Protein AF-A0A453T2M4-F1 (afdb_monomer_lite)

Organism: Aegilops tauschii subsp. strangulata (NCBI:txid200361)

Secondary structure (DSSP, 8-state):
-HHHHHHHHHSTT-HHHHHHHHHHHHHHTTSHHHHHHHHHTHHHHHHHHHHHTT-SS-HHHHHHHHHHHHHHTTS-HHHHGGGHHHHHHHHHHHTT-SSHHHHHHHHHHHHHHHHTT-

pLDDT: mean 91.24, std 10.3, range [57.28, 98.75]

Foldseek 3Di:
DLVVLLVCLVVQDDPPVNVVVLVVLLVLLVDPVSVVVCLVCVVSLLVSLLSQLVRDPDPVSNLSSLVSLLSCLPDDCVRCVVSLVSQLVSLVVQCPPPDPSSNVSSVVSNVSSVPSND

InterPro domains:
  IPR011989 Armadillo-like helical [G3DSA:1.25.10.10] (5-115)
  IPR016024 Armadillo-type fold [SSF48371] (12-109)
  IPR039920 DNA repair/transcription protein MMS19 [PTHR12891] (2-115)

Radius of gyration: 13.06 Å; chains: 1; bounding box: 32×30×31 Å

Structure (mmCIF, N/CA/C/O backbone):
data_AF-A0A453T2M4-F1
#
_entry.id   AF-A0A453T2M4-F1
#
loop_
_atom_site.group_PDB
_atom_site.id
_atom_site.type_symbol
_atom_site.label_atom_id
_atom_site.label_alt_id
_atom_site.label_comp_id
_atom_site.label_asym_id
_atom_site.label_entity_id
_atom_site.label_seq_id
_atom_site.pdbx_PDB_ins_code
_atom_site.Cartn_x
_atom_site.Cartn_y
_atom_site.Cartn_z
_atom_site.occupancy
_atom_site.B_iso_or_equiv
_atom_site.auth_seq_id
_atom_site.auth_comp_id
_atom_site.auth_asym_id
_atom_site.auth_atom_id
_atom_site.pdbx_PDB_model_num
ATOM 1 N N . MET A 1 1 ? 15.121 8.854 2.843 1.00 63.28 1 MET A N 1
ATOM 2 C CA . MET A 1 1 ? 13.650 9.046 2.803 1.00 63.28 1 MET A CA 1
ATOM 3 C C . MET A 1 1 ? 12.919 7.786 3.241 1.00 63.28 1 MET A C 1
ATOM 5 O O . MET A 1 1 ? 12.205 7.849 4.231 1.00 63.28 1 MET A O 1
ATOM 9 N N . VAL A 1 2 ? 13.134 6.649 2.570 1.00 66.75 2 VAL A N 1
ATOM 10 C CA . VAL A 1 2 ? 12.539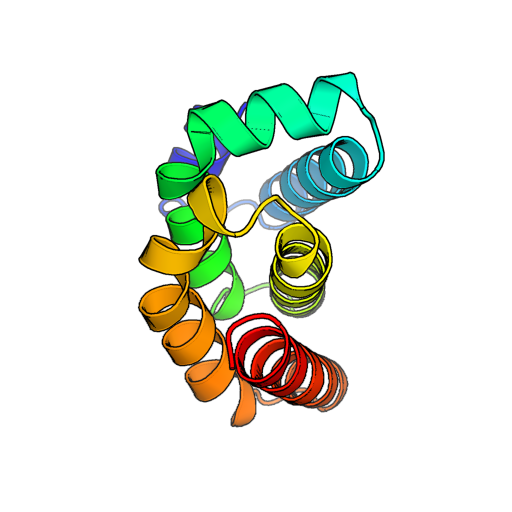 5.352 2.947 1.00 66.75 2 VAL A CA 1
ATOM 11 C C . VAL A 1 2 ? 12.850 4.983 4.404 1.00 66.75 2 VAL A C 1
ATOM 13 O O . VAL A 1 2 ? 11.944 4.595 5.131 1.00 66.75 2 VAL A O 1
ATOM 16 N N . ASP A 1 3 ? 14.076 5.225 4.877 1.00 70.19 3 ASP A N 1
ATOM 17 C CA . ASP A 1 3 ? 14.449 4.979 6.283 1.00 70.19 3 ASP A CA 1
ATOM 18 C C . ASP A 1 3 ? 13.727 5.889 7.284 1.00 70.19 3 ASP A C 1
ATOM 20 O O . ASP A 1 3 ? 13.466 5.493 8.417 1.00 70.19 3 ASP A O 1
ATOM 24 N N . ILE A 1 4 ? 13.399 7.117 6.871 1.00 67.00 4 ILE A N 1
ATOM 25 C CA . ILE A 1 4 ? 12.660 8.080 7.698 1.00 67.00 4 ILE A CA 1
ATOM 26 C C . ILE A 1 4 ? 11.207 7.620 7.798 1.00 67.00 4 ILE A C 1
ATOM 28 O O . ILE A 1 4 ? 10.667 7.525 8.893 1.00 67.00 4 ILE A O 1
ATOM 32 N N . LEU A 1 5 ? 10.610 7.243 6.666 1.00 66.25 5 LEU A N 1
ATOM 33 C CA . LEU A 1 5 ? 9.276 6.650 6.613 1.00 66.25 5 LEU A CA 1
ATOM 34 C C . LEU A 1 5 ? 9.180 5.367 7.448 1.00 66.25 5 LEU A C 1
ATOM 36 O O . LEU A 1 5 ? 8.224 5.209 8.199 1.00 66.25 5 LEU A O 1
ATOM 40 N N . ALA A 1 6 ? 10.182 4.488 7.380 1.00 68.88 6 ALA A N 1
ATOM 41 C CA . ALA A 1 6 ? 10.216 3.260 8.168 1.00 68.88 6 ALA A CA 1
ATOM 42 C C . ALA A 1 6 ? 10.298 3.525 9.677 1.00 68.88 6 ALA A C 1
ATOM 44 O O . ALA A 1 6 ? 9.579 2.899 10.456 1.00 68.88 6 ALA A O 1
ATOM 45 N N . LYS A 1 7 ? 11.123 4.488 10.100 1.00 69.75 7 LYS A N 1
ATOM 46 C CA . LYS A 1 7 ? 11.202 4.898 11.509 1.00 69.75 7 LYS A CA 1
ATOM 47 C C . LYS A 1 7 ? 9.900 5.546 11.994 1.00 69.75 7 LYS A C 1
ATOM 49 O O . LYS A 1 7 ? 9.442 5.230 13.085 1.00 69.75 7 LYS A O 1
ATOM 54 N N . LEU A 1 8 ? 9.268 6.383 11.173 1.00 62.03 8 LEU A N 1
ATOM 55 C CA . LEU A 1 8 ? 8.028 7.084 11.531 1.00 62.03 8 LEU A CA 1
ATOM 56 C C . LEU A 1 8 ? 6.774 6.207 11.461 1.00 62.03 8 LEU A C 1
ATOM 58 O O . LEU A 1 8 ? 5.804 6.473 12.156 1.00 62.03 8 LEU A O 1
ATOM 62 N N . SER A 1 9 ? 6.771 5.122 10.681 1.00 63.12 9 SER A N 1
ATOM 63 C CA . SER A 1 9 ? 5.684 4.137 10.776 1.00 63.12 9 SER A CA 1
ATOM 64 C C . SER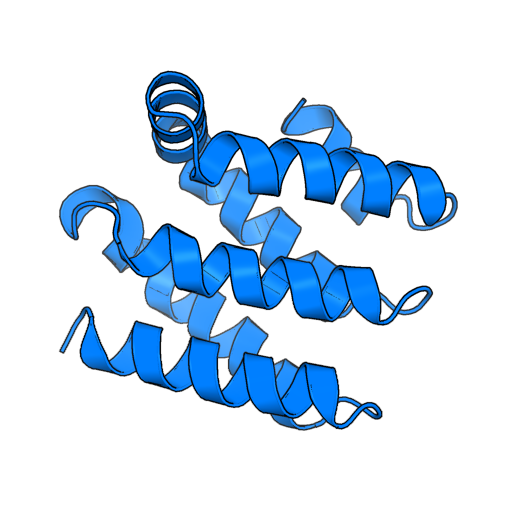 A 1 9 ? 5.646 3.427 12.136 1.00 63.12 9 SER A C 1
ATOM 66 O O . SER A 1 9 ? 4.598 2.920 12.533 1.00 63.12 9 SER A O 1
ATOM 68 N N . VAL A 1 10 ? 6.770 3.430 12.862 1.00 65.75 10 VAL A N 1
ATOM 69 C CA . VAL A 1 10 ? 6.886 2.907 14.229 1.00 65.75 10 VAL A CA 1
ATOM 70 C C . VAL A 1 10 ? 6.634 4.009 15.265 1.00 65.75 10 VAL A C 1
ATOM 72 O O . VAL A 1 10 ? 5.966 3.754 16.267 1.00 65.75 10 VAL A O 1
ATOM 75 N N . ASP A 1 11 ? 7.117 5.232 15.016 1.00 64.12 11 ASP A N 1
ATOM 76 C CA . ASP A 1 11 ? 6.888 6.404 15.871 1.00 64.12 11 ASP A CA 1
ATOM 77 C C . ASP A 1 11 ? 5.679 7.232 15.395 1.00 64.12 11 ASP A C 1
ATOM 79 O O . ASP A 1 11 ? 5.751 8.115 14.544 1.00 64.12 11 ASP A O 1
ATOM 83 N N . ASN A 1 12 ? 4.521 6.875 15.941 1.00 62.75 12 ASN A N 1
ATOM 84 C CA . ASN A 1 12 ? 3.191 7.177 15.419 1.00 62.75 12 ASN A CA 1
ATOM 85 C C . ASN A 1 12 ? 2.652 8.590 15.776 1.00 62.75 12 ASN A C 1
ATOM 87 O O . ASN A 1 12 ? 1.467 8.855 15.575 1.00 62.75 12 ASN A O 1
ATOM 91 N N . GLN A 1 13 ? 3.468 9.486 16.342 1.00 70.38 13 GLN A N 1
ATOM 92 C CA . GLN A 1 13 ? 2.977 10.727 16.970 1.00 70.38 13 GLN A CA 1
ATOM 93 C C . GLN A 1 13 ? 2.710 11.880 15.984 1.00 70.38 13 GLN A C 1
ATOM 95 O O . GLN A 1 13 ? 1.719 12.595 16.142 1.00 70.38 13 GLN A O 1
ATOM 100 N N . ASP A 1 14 ? 3.536 12.057 14.948 1.00 87.00 14 ASP A N 1
ATOM 101 C CA . ASP A 1 14 ? 3.386 13.173 14.000 1.00 87.00 14 ASP A CA 1
ATOM 102 C C . ASP A 1 14 ? 2.657 12.746 12.718 1.00 87.00 14 ASP A C 1
ATOM 104 O O . ASP A 1 14 ? 3.245 12.354 11.705 1.00 87.00 14 ASP A O 1
ATOM 108 N N . LYS A 1 15 ? 1.326 12.821 12.777 1.00 88.81 15 LYS A N 1
ATOM 109 C CA . LYS A 1 15 ? 0.436 12.444 11.673 1.00 88.81 15 LYS A CA 1
ATOM 110 C C . LYS A 1 15 ? 0.649 13.274 10.399 1.00 88.81 15 LYS A C 1
ATOM 112 O O . LYS A 1 15 ? 0.437 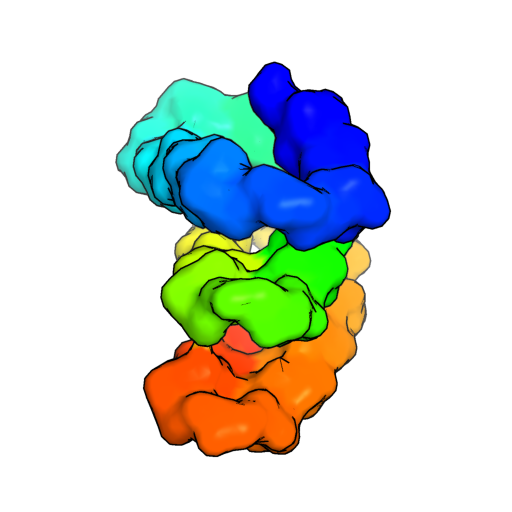12.749 9.305 1.00 88.81 15 LYS A O 1
ATOM 117 N N . ASP A 1 16 ? 1.046 14.539 10.527 1.00 90.50 16 ASP A N 1
ATOM 118 C CA . ASP A 1 16 ? 1.167 15.464 9.398 1.00 90.50 16 ASP A CA 1
ATOM 119 C C . ASP A 1 16 ? 2.493 15.226 8.666 1.00 90.50 16 ASP A C 1
ATOM 121 O O . ASP A 1 16 ? 2.529 15.210 7.431 1.00 90.50 16 ASP A O 1
ATOM 125 N N . LEU A 1 17 ? 3.560 14.917 9.410 1.00 89.12 17 LEU A N 1
ATOM 126 C CA . LEU A 1 17 ? 4.826 14.464 8.842 1.00 89.12 17 LEU A CA 1
ATOM 127 C C . LEU A 1 17 ? 4.677 13.113 8.133 1.00 89.12 17 LEU A C 1
ATOM 129 O O . LEU A 1 17 ? 5.131 12.967 6.995 1.00 89.12 17 LEU A O 1
ATOM 133 N N . VAL A 1 18 ? 4.008 12.138 8.764 1.00 91.19 18 VAL A N 1
ATOM 134 C CA . VAL A 1 18 ? 3.733 10.825 8.151 1.00 91.19 18 VAL A CA 1
ATOM 135 C C . VAL A 1 18 ? 2.979 10.998 6.835 1.00 91.19 18 VAL A C 1
ATOM 137 O O . VAL A 1 18 ? 3.375 10.426 5.817 1.00 91.19 18 VAL A O 1
ATOM 140 N N . TYR A 1 19 ? 1.922 11.813 6.832 1.00 92.94 19 TYR A N 1
ATOM 141 C CA . TYR A 1 19 ? 1.146 12.060 5.624 1.00 92.94 19 TYR A CA 1
ATOM 142 C C . TYR A 1 19 ? 1.964 12.779 4.543 1.00 92.94 19 TYR A C 1
ATOM 144 O O . TYR A 1 19 ? 1.963 12.343 3.394 1.00 92.94 19 TYR A O 1
ATOM 152 N N . SER A 1 20 ? 2.729 13.813 4.903 1.00 92.94 20 SER A N 1
ATOM 153 C CA . SER A 1 20 ? 3.580 14.547 3.956 1.00 92.94 20 SER A CA 1
ATOM 154 C C . SER A 1 20 ? 4.615 13.637 3.291 1.00 92.94 20 SER A C 1
ATOM 156 O O . SER A 1 20 ? 4.798 13.684 2.077 1.00 92.94 20 SER A O 1
ATOM 158 N N . LEU A 1 21 ? 5.259 12.752 4.054 1.00 92.31 21 LEU A N 1
ATOM 159 C CA . LEU A 1 21 ? 6.221 11.800 3.499 1.00 92.31 21 LEU A CA 1
ATOM 160 C C . LEU A 1 21 ? 5.554 10.731 2.626 1.00 92.31 21 LEU A C 1
ATOM 162 O O . LEU A 1 21 ? 6.114 10.348 1.598 1.00 92.31 21 LEU A O 1
ATOM 166 N N . LEU A 1 22 ? 4.361 10.262 3.004 1.00 94.56 22 LEU A N 1
ATOM 167 C CA . LEU A 1 22 ? 3.585 9.347 2.171 1.00 94.56 22 LEU A CA 1
ATOM 168 C C . LEU A 1 22 ? 3.190 10.006 0.843 1.00 94.56 22 LEU A C 1
ATOM 170 O O . LEU A 1 22 ? 3.256 9.353 -0.196 1.00 94.56 22 LEU A O 1
ATOM 174 N N . LEU A 1 23 ? 2.854 11.300 0.850 1.00 95.25 23 LEU A N 1
ATOM 175 C CA . LEU A 1 23 ? 2.605 12.057 -0.376 1.00 95.25 23 LEU A CA 1
ATOM 176 C C . LEU A 1 23 ? 3.853 12.133 -1.259 1.00 95.25 23 LEU A C 1
ATOM 178 O O . LEU A 1 23 ? 3.745 11.885 -2.459 1.00 95.25 23 LEU A O 1
ATOM 182 N N . VAL A 1 24 ? 5.036 12.384 -0.688 1.00 94.56 24 VAL A N 1
ATOM 183 C CA . VAL A 1 24 ? 6.298 12.348 -1.450 1.00 94.56 24 VAL A CA 1
ATOM 184 C C . VAL A 1 24 ? 6.510 10.970 -2.086 1.00 94.56 24 VAL A C 1
ATOM 186 O O . VAL A 1 24 ? 6.774 10.890 -3.285 1.00 94.56 24 VAL A O 1
ATOM 189 N N . LEU A 1 25 ? 6.320 9.883 -1.329 1.00 94.50 25 LEU A N 1
ATOM 190 C CA . LEU A 1 25 ? 6.415 8.517 -1.859 1.00 94.50 25 LEU A CA 1
ATOM 191 C C . LEU A 1 25 ? 5.391 8.260 -2.974 1.00 94.50 25 LEU A C 1
ATOM 193 O O . LEU A 1 25 ? 5.726 7.651 -3.988 1.00 94.50 25 LEU A O 1
ATOM 197 N N . SER A 1 26 ? 4.159 8.752 -2.824 1.00 95.12 26 SER A N 1
ATOM 198 C CA . SER A 1 26 ? 3.124 8.630 -3.855 1.00 95.12 26 SER A CA 1
ATOM 199 C C . SER A 1 26 ? 3.485 9.392 -5.134 1.00 95.12 26 SER A C 1
ATOM 201 O O . SER A 1 26 ? 3.250 8.893 -6.232 1.00 95.12 26 SER A O 1
ATOM 203 N N . GLY A 1 27 ? 4.135 10.553 -5.008 1.00 95.62 27 GLY A N 1
ATOM 204 C CA . GLY A 1 27 ? 4.661 11.310 -6.141 1.00 95.62 27 GLY A CA 1
ATOM 205 C C . GLY A 1 27 ? 5.786 10.562 -6.857 1.00 95.62 27 GLY A C 1
ATOM 206 O O . GLY A 1 27 ? 5.805 10.510 -8.082 1.00 95.62 27 GLY A O 1
ATOM 207 N N . MET A 1 28 ? 6.671 9.896 -6.109 1.00 95.06 28 MET A N 1
ATOM 208 C CA . MET A 1 28 ? 7.732 9.061 -6.687 1.00 95.06 28 MET A CA 1
ATOM 209 C C . MET A 1 28 ? 7.192 7.878 -7.499 1.00 95.06 28 MET A C 1
ATOM 211 O O . MET A 1 28 ? 7.837 7.467 -8.455 1.00 95.06 28 MET A O 1
ATOM 215 N N . LEU A 1 29 ? 6.012 7.339 -7.166 1.00 94.62 29 LEU A N 1
ATOM 216 C CA . LEU A 1 29 ? 5.367 6.290 -7.971 1.00 94.62 29 LEU A CA 1
ATOM 217 C C . LEU A 1 29 ? 4.937 6.783 -9.362 1.00 94.62 29 LEU A C 1
ATOM 219 O O . LEU A 1 29 ? 4.715 5.958 -10.248 1.00 94.62 29 LEU A O 1
ATOM 223 N N . MET A 1 30 ? 4.829 8.099 -9.560 1.00 93.19 30 MET A N 1
ATOM 224 C CA . MET A 1 30 ? 4.462 8.721 -10.836 1.00 93.19 30 MET A CA 1
ATOM 225 C C . MET A 1 30 ? 5.677 9.197 -11.647 1.00 93.19 30 MET A C 1
ATOM 227 O O . MET A 1 30 ? 5.533 9.466 -12.835 1.00 93.19 30 MET A O 1
ATOM 231 N N . ASP A 1 31 ? 6.861 9.271 -11.035 1.00 94.06 31 ASP A N 1
ATOM 232 C CA . ASP A 1 31 ? 8.109 9.713 -11.666 1.00 94.06 31 ASP A CA 1
ATOM 233 C C . ASP A 1 31 ? 9.001 8.520 -12.041 1.00 94.06 31 ASP A C 1
ATOM 235 O O . ASP A 1 31 ? 9.195 7.615 -11.234 1.00 94.06 31 ASP A O 1
ATOM 239 N N . GLU A 1 32 ? 9.585 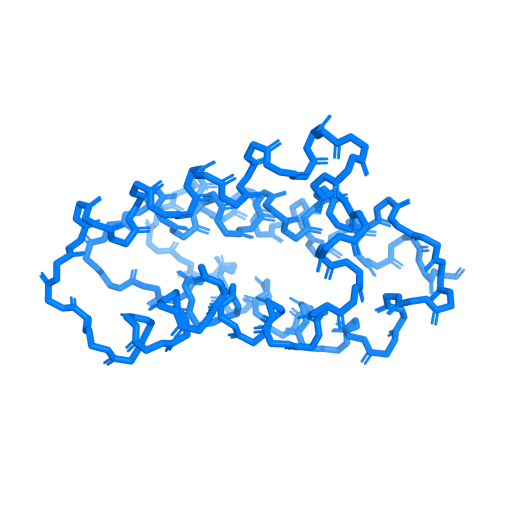8.508 -13.241 1.00 90.56 32 GLU A N 1
ATOM 240 C CA . GLU A 1 32 ? 10.388 7.365 -13.709 1.00 90.56 32 GLU A CA 1
ATOM 241 C C . GLU A 1 32 ? 11.621 7.102 -12.828 1.00 90.56 32 GLU A C 1
ATOM 243 O O . GLU A 1 32 ? 11.871 5.957 -12.451 1.00 90.56 32 GLU A O 1
ATOM 248 N N . LYS A 1 33 ? 12.344 8.149 -12.404 1.00 91.19 33 LYS A N 1
ATOM 249 C CA . LYS A 1 33 ? 13.494 7.990 -11.492 1.00 91.19 33 LYS A CA 1
ATOM 250 C C . LYS A 1 33 ? 13.035 7.587 -10.090 1.00 91.19 33 LYS A C 1
ATOM 252 O O . LYS A 1 33 ? 13.677 6.783 -9.414 1.00 91.19 33 LYS A O 1
ATOM 257 N N . GLY A 1 34 ? 11.901 8.126 -9.649 1.00 92.00 34 GLY A N 1
ATOM 258 C CA . GLY A 1 34 ? 11.247 7.744 -8.404 1.00 92.00 34 GLY A CA 1
ATOM 259 C C . GLY A 1 34 ? 10.905 6.253 -8.360 1.00 92.00 34 GLY A C 1
ATOM 260 O O . GLY A 1 34 ? 11.206 5.587 -7.367 1.00 92.00 34 GLY A O 1
ATOM 261 N N . LYS A 1 35 ? 10.350 5.704 -9.446 1.00 93.88 35 LYS A N 1
ATOM 262 C CA . LYS A 1 35 ? 10.006 4.280 -9.562 1.00 93.88 35 LYS A CA 1
ATOM 263 C C . LYS A 1 35 ? 11.226 3.373 -9.406 1.00 93.88 35 LYS A C 1
ATOM 265 O O . LYS A 1 35 ? 11.119 2.363 -8.711 1.00 93.88 35 LYS A O 1
ATOM 270 N N . GLU A 1 36 ? 12.375 3.726 -9.984 1.00 93.00 36 GLU A N 1
ATOM 271 C CA . GLU A 1 36 ? 13.621 2.956 -9.827 1.00 93.00 36 GLU A CA 1
ATOM 272 C C . GLU A 1 36 ? 14.017 2.835 -8.348 1.00 93.00 36 GLU A C 1
ATOM 274 O O . GLU A 1 36 ? 14.185 1.725 -7.836 1.00 93.00 36 GLU A O 1
ATOM 279 N N . CYS A 1 37 ? 14.033 3.961 -7.627 1.00 91.62 37 CYS A N 1
ATOM 280 C CA . CYS A 1 37 ? 14.328 3.996 -6.193 1.00 91.62 37 CYS A CA 1
ATOM 281 C C . CYS A 1 37 ? 13.348 3.134 -5.373 1.00 91.62 37 CYS A C 1
ATOM 283 O O . CYS A 1 37 ? 13.738 2.444 -4.423 1.00 91.62 37 CYS A O 1
ATOM 285 N N . ILE A 1 38 ? 12.065 3.137 -5.749 1.00 93.69 38 ILE A N 1
ATOM 286 C CA . ILE A 1 38 ? 11.040 2.315 -5.097 1.00 93.69 38 ILE A CA 1
ATOM 287 C C . ILE A 1 38 ? 11.286 0.826 -5.345 1.00 93.69 38 ILE A C 1
ATOM 289 O O . ILE A 1 38 ? 11.170 0.024 -4.419 1.00 93.69 38 ILE A O 1
ATOM 293 N N . VAL A 1 39 ? 11.636 0.440 -6.572 1.00 93.62 39 VAL A N 1
ATOM 294 C CA . VAL A 1 39 ? 11.903 -0.958 -6.932 1.00 93.62 39 VAL A CA 1
ATOM 295 C C . VAL A 1 39 ? 13.127 -1.500 -6.191 1.00 93.62 39 VAL A C 1
ATOM 297 O O . VAL A 1 39 ? 13.100 -2.644 -5.731 1.00 93.62 39 VAL A O 1
ATOM 300 N N . GLU A 1 40 ? 14.173 -0.692 -6.017 1.00 92.88 40 GLU A N 1
ATOM 301 C CA . GLU A 1 40 ? 15.361 -1.054 -5.231 1.00 92.88 40 GLU A CA 1
ATOM 302 C C . GLU A 1 40 ? 15.032 -1.300 -3.752 1.00 92.88 40 GLU A C 1
ATOM 304 O O . GLU A 1 40 ? 15.563 -2.222 -3.132 1.00 92.88 40 GLU A O 1
ATOM 309 N N . ASN A 1 41 ? 14.093 -0.527 -3.200 1.00 92.56 41 ASN A N 1
ATOM 310 C CA . ASN A 1 41 ? 13.727 -0.552 -1.782 1.00 92.56 41 ASN A CA 1
ATOM 311 C C . ASN A 1 41 ? 12.381 -1.243 -1.512 1.00 92.56 41 ASN A C 1
ATOM 313 O O . ASN A 1 41 ? 11.779 -1.073 -0.446 1.00 92.56 41 ASN A O 1
ATOM 317 N N . ILE A 1 42 ? 11.903 -2.048 -2.464 1.00 93.56 42 ILE A N 1
ATOM 318 C CA . ILE A 1 42 ? 10.504 -2.478 -2.517 1.00 93.56 42 ILE A CA 1
ATOM 319 C C . ILE A 1 42 ? 10.043 -3.224 -1.267 1.00 93.56 42 ILE A C 1
ATOM 321 O O . ILE A 1 42 ? 8.936 -3.004 -0.789 1.00 93.56 42 ILE A O 1
ATOM 325 N N . ARG A 1 43 ? 10.904 -4.060 -0.678 1.00 93.25 43 ARG A N 1
ATOM 326 C CA . ARG A 1 43 ? 10.572 -4.823 0.537 1.00 93.25 43 ARG A CA 1
ATOM 327 C C . ARG A 1 43 ? 10.271 -3.907 1.721 1.00 93.25 43 ARG A C 1
ATOM 329 O O . ARG A 1 43 ? 9.305 -4.135 2.444 1.00 93.25 43 ARG A O 1
ATOM 336 N N . ILE A 1 44 ? 11.092 -2.873 1.904 1.00 93.06 44 ILE A N 1
ATOM 337 C CA . ILE A 1 44 ? 10.939 -1.917 3.003 1.00 93.06 44 ILE A CA 1
ATOM 338 C C . ILE A 1 44 ? 9.671 -1.100 2.773 1.00 93.06 44 ILE A C 1
ATOM 340 O O . ILE A 1 44 ? 8.837 -1.001 3.667 1.00 93.06 44 ILE A O 1
ATOM 344 N N . ILE A 1 45 ? 9.478 -0.600 1.552 1.00 94.19 45 ILE A N 1
ATOM 345 C CA . ILE A 1 45 ? 8.309 0.206 1.189 1.00 94.19 45 ILE A CA 1
ATOM 346 C C . ILE A 1 45 ? 7.010 -0.574 1.394 1.00 94.19 45 ILE A C 1
ATOM 348 O O . ILE A 1 45 ? 6.089 -0.057 2.022 1.00 94.19 45 ILE A O 1
ATOM 352 N N . ILE A 1 46 ? 6.943 -1.832 0.950 1.00 95.38 46 ILE A N 1
ATOM 353 C CA . ILE A 1 46 ? 5.767 -2.681 1.177 1.00 95.38 46 ILE A CA 1
ATOM 354 C C . ILE A 1 46 ? 5.496 -2.858 2.675 1.00 95.38 46 ILE A C 1
ATOM 356 O O . ILE A 1 46 ? 4.344 -2.772 3.099 1.00 95.38 46 ILE A O 1
ATOM 360 N N . SER A 1 47 ? 6.539 -3.069 3.483 1.00 94.44 47 SER A N 1
ATOM 361 C CA . SER A 1 47 ? 6.396 -3.197 4.935 1.00 94.44 47 SER A CA 1
ATOM 362 C C . SER A 1 47 ? 5.848 -1.929 5.582 1.00 94.44 47 SER A C 1
ATOM 364 O O . SER A 1 47 ? 4.924 -2.010 6.391 1.00 94.44 47 SER A O 1
ATOM 366 N N . VAL A 1 48 ? 6.377 -0.765 5.206 1.00 93.94 48 VAL A N 1
ATOM 367 C CA . VAL A 1 48 ? 5.916 0.533 5.711 1.00 93.94 48 VAL A CA 1
ATOM 368 C C . VAL A 1 48 ? 4.466 0.779 5.313 1.00 93.94 48 VAL A C 1
ATOM 370 O O . VAL A 1 48 ? 3.630 1.052 6.171 1.00 93.94 48 VAL A O 1
ATOM 373 N N . LEU A 1 49 ? 4.130 0.617 4.031 1.00 96.19 49 LEU A N 1
ATOM 374 C CA . LEU A 1 49 ? 2.762 0.796 3.549 1.00 96.19 49 LEU A CA 1
ATOM 375 C C . LEU A 1 49 ? 1.791 -0.154 4.261 1.00 96.19 49 LEU A C 1
ATOM 377 O O . LEU A 1 49 ? 0.724 0.280 4.683 1.00 96.19 49 LEU A O 1
ATOM 381 N N . ALA A 1 50 ? 2.169 -1.417 4.486 1.00 96.12 50 ALA A N 1
ATOM 382 C CA . ALA A 1 50 ? 1.324 -2.386 5.184 1.00 96.12 50 ALA A CA 1
ATOM 383 C C . ALA A 1 50 ? 1.009 -1.962 6.630 1.00 96.12 50 ALA A C 1
ATOM 385 O O . ALA A 1 50 ? -0.106 -2.183 7.107 1.00 96.12 50 ALA A O 1
ATOM 386 N N . GLN A 1 51 ? 1.961 -1.324 7.318 1.00 94.19 51 GLN A N 1
ATOM 387 C CA . GLN A 1 51 ? 1.723 -0.727 8.635 1.00 94.19 51 GLN A CA 1
ATOM 388 C C . GLN A 1 51 ? 0.795 0.490 8.527 1.00 94.19 51 GLN A C 1
ATOM 390 O O . GLN A 1 51 ? -0.186 0.586 9.270 1.00 94.19 51 GLN A O 1
ATOM 395 N N . LEU A 1 52 ? 1.041 1.372 7.552 1.00 95.12 52 LEU A N 1
ATOM 396 C CA . LEU A 1 52 ? 0.245 2.582 7.331 1.00 95.12 52 LEU A CA 1
ATOM 397 C C . LEU A 1 52 ? -1.208 2.293 6.936 1.00 95.12 52 LEU A C 1
ATOM 399 O O . LEU A 1 52 ? -2.090 3.069 7.288 1.00 95.12 52 LEU A O 1
ATOM 403 N N . VAL A 1 53 ? -1.506 1.151 6.311 1.00 96.75 53 VAL A N 1
ATOM 404 C CA . VAL A 1 53 ? -2.890 0.704 6.062 1.00 96.75 53 VAL A CA 1
ATOM 405 C C . VAL A 1 53 ? -3.695 0.546 7.361 1.00 96.75 53 VAL A C 1
ATOM 407 O O . VAL A 1 53 ? -4.915 0.653 7.345 1.00 96.75 53 VAL A O 1
ATOM 410 N N . SER A 1 54 ? -3.041 0.338 8.508 1.00 93.94 54 SER A N 1
ATOM 411 C CA . SER A 1 54 ? -3.686 0.271 9.831 1.00 93.94 54 SER A CA 1
ATOM 412 C C . SER A 1 54 ? -3.491 1.534 10.680 1.00 93.94 54 SER A C 1
ATOM 414 O O . SER A 1 54 ? -3.790 1.511 11.873 1.00 93.94 54 SER A O 1
ATOM 416 N N . TYR A 1 55 ? -2.992 2.629 10.098 1.00 94.00 55 TYR A N 1
ATOM 417 C CA . TYR A 1 55 ? -2.625 3.843 10.828 1.00 94.00 55 TYR A CA 1
ATOM 418 C C . TYR A 1 55 ? -3.827 4.465 11.570 1.00 94.00 55 TYR A C 1
ATOM 420 O O . TYR A 1 55 ? -4.842 4.793 10.941 1.00 94.00 55 TYR A O 1
ATOM 428 N N . PRO A 1 56 ? -3.771 4.652 12.900 1.00 91.75 56 PRO A N 1
ATOM 429 C CA . PRO A 1 56 ? -4.966 4.978 13.679 1.00 91.75 56 PRO A CA 1
ATOM 430 C C . PRO A 1 56 ? -5.383 6.453 13.585 1.00 91.75 56 PRO A C 1
ATOM 432 O O . PRO A 1 56 ? -6.579 6.749 13.685 1.00 91.75 56 PRO A O 1
ATOM 435 N N . HIS A 1 57 ? -4.435 7.372 13.373 1.00 91.56 57 HIS A N 1
ATOM 436 C CA . HIS A 1 57 ? -4.666 8.807 13.585 1.00 91.56 57 HIS A CA 1
ATOM 437 C C . HIS A 1 57 ? -5.271 9.543 12.389 1.00 91.56 57 HIS A C 1
ATOM 439 O O . HIS A 1 57 ? -5.937 10.560 12.579 1.00 91.56 57 HIS A O 1
ATOM 445 N N . MET A 1 58 ? -5.085 9.045 11.163 1.00 94.00 58 MET A N 1
ATOM 446 C CA . MET A 1 58 ? -5.551 9.736 9.961 1.00 94.00 58 MET A CA 1
ATOM 447 C C . MET A 1 58 ? -6.040 8.749 8.904 1.00 94.00 58 MET A C 1
ATOM 449 O O . MET A 1 58 ? -5.308 7.859 8.482 1.00 94.00 58 MET A O 1
ATOM 453 N N . MET A 1 59 ? -7.293 8.904 8.464 1.00 96.81 59 MET A N 1
ATOM 454 C CA . MET A 1 59 ? -7.869 7.997 7.464 1.00 96.81 59 MET A CA 1
ATOM 455 C C . MET A 1 59 ? -7.198 8.135 6.093 1.00 96.81 59 MET A C 1
ATOM 457 O O . MET A 1 59 ? -7.041 7.132 5.408 1.00 96.81 59 MET A O 1
ATOM 461 N N . VAL A 1 60 ? -6.782 9.354 5.726 1.00 97.31 60 VAL A N 1
ATOM 462 C CA . VAL A 1 60 ? -6.184 9.641 4.415 1.00 97.31 60 VAL A CA 1
ATOM 463 C C . VAL A 1 60 ? -4.854 8.905 4.267 1.00 97.31 60 VAL A C 1
ATOM 465 O O . VAL A 1 60 ? -4.601 8.335 3.221 1.00 97.31 60 VAL A O 1
ATOM 468 N N . VAL A 1 61 ? -4.066 8.774 5.341 1.00 96.44 61 VAL A N 1
ATOM 469 C CA . VAL A 1 61 ? -2.849 7.942 5.346 1.00 96.44 61 VAL A CA 1
ATOM 470 C C . VAL A 1 61 ? -3.156 6.491 4.958 1.00 96.44 61 VAL A C 1
ATOM 472 O O . VAL A 1 61 ? -2.463 5.920 4.119 1.00 96.44 61 VAL A O 1
ATOM 475 N N . ARG A 1 62 ? -4.218 5.899 5.523 1.00 97.81 62 ARG A N 1
ATOM 476 C CA . ARG A 1 62 ? -4.614 4.515 5.213 1.00 97.81 62 ARG A CA 1
ATOM 477 C C . ARG A 1 62 ? -5.071 4.368 3.764 1.00 97.81 62 ARG A C 1
ATOM 479 O O . ARG A 1 62 ? -4.683 3.422 3.087 1.00 97.81 62 ARG A O 1
ATOM 486 N N . GLU A 1 63 ? -5.885 5.312 3.299 1.00 98.44 63 GLU A N 1
ATOM 487 C CA . GLU A 1 63 ? -6.390 5.358 1.926 1.00 98.44 63 GLU A CA 1
ATOM 488 C C . GLU A 1 63 ? -5.249 5.513 0.911 1.00 98.44 63 GLU A C 1
ATOM 490 O O . GLU A 1 63 ? -5.115 4.694 0.004 1.00 98.44 63 GLU A O 1
ATOM 495 N N . THR A 1 64 ? -4.363 6.490 1.108 1.00 98.00 64 THR A N 1
ATOM 496 C CA . THR A 1 64 ? -3.207 6.729 0.238 1.00 98.00 64 THR A CA 1
ATOM 497 C C . THR A 1 64 ? -2.233 5.550 0.249 1.00 98.00 64 THR A C 1
ATOM 499 O O . THR A 1 64 ? -1.672 5.218 -0.794 1.00 98.00 64 THR A O 1
ATOM 502 N N . ALA A 1 65 ? -2.055 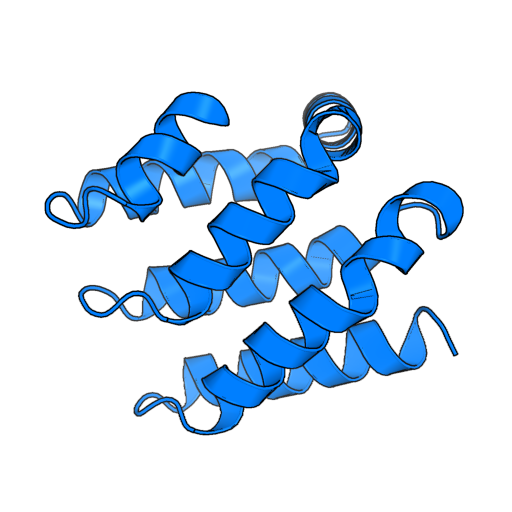4.855 1.378 1.00 98.06 65 ALA A N 1
ATOM 503 C CA . ALA A 1 65 ? -1.219 3.655 1.424 1.00 98.06 65 ALA A CA 1
ATOM 504 C C . ALA A 1 65 ? -1.774 2.521 0.538 1.00 98.06 65 ALA A C 1
ATOM 506 O O . ALA A 1 65 ? -1.013 1.873 -0.184 1.00 98.06 65 ALA A O 1
ATOM 507 N N . LEU A 1 66 ? -3.097 2.318 0.531 1.00 98.62 66 LEU A N 1
ATOM 508 C CA . LEU A 1 66 ? -3.754 1.355 -0.360 1.00 98.62 66 LEU A CA 1
ATOM 509 C C . LEU A 1 66 ? -3.650 1.778 -1.836 1.00 98.62 66 LEU A C 1
ATOM 511 O O . LEU A 1 66 ? -3.352 0.940 -2.688 1.00 98.62 66 LEU A O 1
ATOM 515 N N . GLN A 1 67 ? -3.803 3.072 -2.136 1.00 98.50 67 GLN A N 1
ATOM 516 C CA . GLN A 1 67 ? -3.595 3.611 -3.489 1.00 98.50 67 GLN A CA 1
ATOM 517 C C . GLN A 1 67 ? -2.155 3.391 -3.974 1.00 98.50 67 GLN A C 1
ATOM 519 O O . GLN A 1 67 ? -1.938 3.019 -5.129 1.00 98.50 67 GLN A O 1
ATOM 524 N N . CYS A 1 68 ? -1.164 3.553 -3.090 1.00 98.19 68 CYS A N 1
ATOM 525 C CA . CYS A 1 68 ? 0.234 3.262 -3.402 1.00 98.19 68 CYS A CA 1
ATOM 526 C C . CYS A 1 68 ? 0.420 1.784 -3.758 1.00 98.19 68 CYS A C 1
ATOM 528 O O . CYS A 1 68 ? 1.055 1.484 -4.767 1.00 98.19 68 CYS A O 1
ATOM 530 N N . PHE A 1 69 ? -0.185 0.854 -3.008 1.00 98.00 69 PHE A N 1
ATOM 531 C CA . PHE A 1 69 ? -0.165 -0.557 -3.394 1.00 98.00 69 PHE A CA 1
ATOM 532 C C . PHE A 1 69 ? -0.773 -0.778 -4.779 1.00 98.00 69 PHE A C 1
ATOM 534 O O . PHE A 1 69 ? -0.171 -1.477 -5.593 1.00 98.00 69 PHE A O 1
ATOM 541 N N . VAL A 1 70 ? -1.932 -0.186 -5.086 1.00 97.81 70 VAL A N 1
ATOM 542 C CA . VAL A 1 70 ? -2.541 -0.291 -6.424 1.00 97.81 70 VAL A CA 1
ATOM 543 C C . VAL A 1 70 ? -1.572 0.189 -7.505 1.00 97.81 70 VAL A C 1
ATOM 545 O O . VAL A 1 70 ? -1.358 -0.534 -8.475 1.00 97.81 70 VAL A O 1
ATOM 548 N N . ALA A 1 71 ? -0.933 1.346 -7.331 1.00 96.75 71 ALA A N 1
ATOM 549 C CA . ALA A 1 71 ? 0.041 1.865 -8.292 1.00 96.75 71 ALA A CA 1
ATOM 550 C C . ALA A 1 71 ? 1.253 0.927 -8.462 1.00 96.75 71 ALA A C 1
ATOM 552 O O . ALA A 1 71 ? 1.656 0.629 -9.588 1.00 96.75 71 ALA A O 1
ATOM 553 N N . MET A 1 72 ? 1.779 0.378 -7.364 1.00 95.94 72 MET A N 1
ATOM 554 C CA . MET A 1 72 ? 2.905 -0.564 -7.379 1.00 95.94 72 MET A CA 1
ATOM 555 C C . MET A 1 72 ? 2.598 -1.886 -8.096 1.00 95.94 72 MET A C 1
ATOM 557 O O . MET A 1 72 ? 3.527 -2.562 -8.532 1.00 95.94 72 MET A O 1
ATOM 561 N N . SER A 1 73 ? 1.324 -2.264 -8.264 1.00 95.06 73 SER A N 1
ATOM 562 C CA . SER A 1 73 ? 0.952 -3.471 -9.023 1.00 95.06 73 SER A CA 1
ATOM 563 C C . SER A 1 73 ? 1.353 -3.413 -10.504 1.00 95.06 73 SER A C 1
ATOM 565 O O . SER A 1 73 ? 1.417 -4.453 -11.152 1.00 95.06 73 SER A O 1
ATOM 567 N N . SER A 1 74 ? 1.637 -2.213 -11.024 1.00 93.56 74 SER A N 1
ATOM 568 C CA . SER A 1 74 ? 2.090 -1.993 -12.402 1.00 93.56 74 SER A CA 1
ATOM 569 C C . SER A 1 74 ? 3.575 -2.308 -12.627 1.00 93.56 74 SER A C 1
ATOM 571 O O . SER A 1 74 ? 4.023 -2.361 -13.772 1.00 93.56 74 SER A O 1
ATOM 573 N N . PHE A 1 75 ? 4.357 -2.521 -11.563 1.00 94.06 75 PHE A N 1
ATOM 574 C CA . PHE A 1 75 ? 5.768 -2.872 -11.698 1.00 94.06 75 PHE A CA 1
ATOM 575 C C . PHE A 1 75 ? 5.966 -4.276 -12.283 1.00 94.06 75 PHE A C 1
ATOM 577 O O . PHE A 1 75 ? 5.100 -5.141 -12.129 1.00 94.06 75 PHE A O 1
ATOM 584 N N . PRO A 1 76 ? 7.131 -4.552 -12.907 1.00 92.44 76 PRO A N 1
ATOM 585 C CA . PRO A 1 76 ? 7.405 -5.858 -13.494 1.00 92.44 76 PRO A CA 1
ATOM 586 C C . PRO A 1 76 ? 7.191 -6.998 -12.495 1.00 92.44 76 PRO A C 1
ATOM 588 O O . PRO A 1 76 ? 7.710 -6.957 -11.377 1.00 92.44 76 PRO A O 1
ATOM 591 N N . HIS A 1 77 ? 6.489 -8.052 -12.923 1.00 91.12 77 HIS A N 1
ATOM 592 C CA . HIS A 1 77 ? 6.127 -9.211 -12.094 1.00 91.12 77 HIS A CA 1
ATOM 593 C C . HIS A 1 77 ? 7.305 -9.754 -11.264 1.00 91.12 77 HIS A C 1
ATOM 595 O O . HIS A 1 77 ? 7.167 -10.046 -10.075 1.00 91.12 77 HIS A O 1
ATOM 601 N N . SER A 1 78 ? 8.494 -9.834 -11.871 1.00 91.94 78 SER A N 1
ATOM 602 C CA . SER A 1 78 ? 9.732 -10.307 -11.235 1.00 91.94 78 SER A CA 1
ATOM 603 C C . SER A 1 78 ? 10.143 -9.516 -9.986 1.00 91.94 78 SER A C 1
ATOM 605 O O . SER A 1 78 ? 10.839 -10.057 -9.126 1.00 91.94 78 SER A O 1
ATOM 607 N N . LYS A 1 79 ? 9.709 -8.257 -9.863 1.00 91.38 79 LYS A N 1
ATOM 608 C CA . LYS A 1 79 ? 10.022 -7.360 -8.745 1.00 91.38 79 LYS A CA 1
ATOM 609 C C . LYS A 1 79 ? 8.975 -7.416 -7.631 1.00 91.38 79 LYS A C 1
ATOM 611 O O . LYS A 1 79 ? 9.344 -7.370 -6.460 1.00 91.38 79 LYS A O 1
ATOM 616 N N . VAL A 1 80 ? 7.692 -7.547 -7.975 1.00 92.19 80 VAL A N 1
ATOM 617 C CA . VAL A 1 80 ? 6.571 -7.391 -7.022 1.00 92.19 80 VAL A CA 1
ATOM 618 C C . VAL A 1 80 ? 5.910 -8.689 -6.573 1.00 92.19 80 VAL A C 1
ATOM 620 O O . VAL A 1 80 ? 5.359 -8.721 -5.475 1.00 92.19 80 VAL A O 1
ATOM 623 N N . TYR A 1 81 ? 5.995 -9.778 -7.344 1.00 92.06 81 TYR A N 1
ATOM 624 C CA . TYR A 1 81 ? 5.239 -11.006 -7.058 1.00 92.06 81 TYR A CA 1
ATOM 625 C C . TYR A 1 81 ? 5.472 -11.554 -5.642 1.00 92.06 81 TYR A C 1
ATOM 627 O O . TYR A 1 81 ? 4.531 -11.934 -4.947 1.00 92.06 81 TYR A O 1
ATOM 635 N N . ARG A 1 82 ? 6.721 -11.520 -5.156 1.00 93.50 82 ARG A N 1
ATOM 636 C CA . ARG A 1 82 ? 7.068 -12.007 -3.807 1.00 93.50 82 ARG A CA 1
ATOM 637 C C . ARG A 1 82 ? 6.397 -11.213 -2.682 1.00 93.50 82 ARG A C 1
ATOM 639 O O . ARG A 1 82 ? 6.283 -11.724 -1.576 1.00 93.50 82 ARG A O 1
ATOM 646 N N . MET A 1 83 ? 5.979 -9.978 -2.951 1.00 95.25 83 MET A N 1
ATOM 647 C CA . MET A 1 83 ? 5.337 -9.086 -1.980 1.00 95.25 83 MET A CA 1
ATOM 648 C C . MET A 1 83 ? 3.818 -9.283 -1.923 1.00 95.25 83 MET A C 1
ATOM 650 O O . MET A 1 83 ? 3.175 -8.844 -0.970 1.00 95.25 83 MET A O 1
ATOM 654 N N . ARG A 1 84 ? 3.240 -9.985 -2.908 1.00 95.50 84 ARG A N 1
ATOM 655 C CA . ARG A 1 84 ? 1.794 -10.193 -3.044 1.00 95.50 84 ARG A CA 1
ATOM 656 C C . ARG A 1 84 ? 1.112 -10.693 -1.763 1.00 95.50 84 ARG A C 1
ATOM 658 O O . ARG A 1 84 ? 0.091 -10.105 -1.413 1.00 95.50 84 ARG A O 1
ATOM 665 N N . PRO A 1 85 ? 1.623 -11.705 -1.029 1.00 97.00 85 PRO A N 1
ATOM 666 C CA . PRO A 1 85 ? 0.951 -12.174 0.185 1.00 97.00 85 PRO A CA 1
ATOM 667 C C . PRO A 1 85 ? 0.798 -11.072 1.240 1.00 97.00 85 PRO A C 1
ATOM 669 O O . PRO A 1 85 ? -0.265 -10.932 1.839 1.00 97.00 85 PRO A O 1
ATOM 672 N N . GLN A 1 86 ? 1.832 -10.248 1.421 1.00 97.56 86 GLN A N 1
ATOM 673 C CA . GLN A 1 86 ? 1.826 -9.164 2.400 1.00 97.56 86 GLN A CA 1
ATOM 674 C C . GLN A 1 86 ? 0.850 -8.049 2.007 1.00 97.56 86 GLN A C 1
ATOM 676 O O . GLN A 1 86 ? 0.093 -7.573 2.853 1.00 97.56 86 GLN A O 1
ATOM 681 N N . VAL A 1 87 ? 0.823 -7.673 0.725 1.00 98.00 87 VAL A N 1
ATOM 682 C CA . VAL A 1 87 ? -0.114 -6.660 0.219 1.00 98.00 87 VAL A CA 1
ATOM 683 C C . VAL A 1 87 ? -1.559 -7.129 0.358 1.00 98.00 87 VAL A C 1
ATOM 685 O O . VAL A 1 87 ? -2.404 -6.387 0.858 1.00 98.00 87 VAL A O 1
ATOM 688 N N . LEU A 1 88 ? -1.848 -8.377 -0.022 1.00 98.19 88 LEU A N 1
ATOM 689 C CA . LEU A 1 88 ? -3.190 -8.941 0.109 1.00 98.19 88 LEU A CA 1
ATOM 690 C C . LEU A 1 88 ? -3.628 -9.018 1.572 1.00 98.19 88 LEU A C 1
ATOM 692 O O . LEU A 1 88 ? -4.765 -8.666 1.872 1.00 98.19 88 LEU A O 1
ATOM 696 N N . GLN A 1 89 ? -2.739 -9.411 2.486 1.00 98.19 89 GLN A N 1
ATOM 697 C CA . GLN A 1 89 ? -3.054 -9.443 3.913 1.00 98.19 89 GLN A CA 1
ATOM 698 C C . GLN A 1 89 ? -3.373 -8.043 4.460 1.00 98.19 89 GLN A C 1
ATOM 700 O O . GLN A 1 89 ? -4.337 -7.882 5.211 1.00 98.19 89 GLN A O 1
ATOM 705 N N . ALA A 1 90 ? -2.603 -7.024 4.062 1.00 98.06 90 ALA A N 1
ATOM 706 C CA . ALA A 1 90 ? -2.868 -5.638 4.443 1.00 98.06 90 ALA A CA 1
ATOM 707 C C . ALA A 1 90 ? -4.222 -5.150 3.897 1.00 98.06 90 ALA A C 1
ATOM 709 O O . ALA A 1 90 ? -5.020 -4.589 4.647 1.00 98.06 90 ALA A O 1
ATOM 710 N N . ALA A 1 91 ? -4.516 -5.427 2.623 1.00 98.38 91 ALA A N 1
ATOM 711 C CA . ALA A 1 91 ? -5.787 -5.065 2.001 1.00 98.38 91 ALA A CA 1
ATOM 712 C C . ALA A 1 91 ? -6.980 -5.767 2.670 1.00 98.38 91 ALA A C 1
ATOM 714 O O . ALA A 1 91 ? -7.974 -5.112 2.962 1.00 98.38 91 ALA A O 1
ATOM 715 N N . ILE A 1 92 ? -6.873 -7.068 2.977 1.00 98.25 92 ILE A N 1
ATOM 716 C CA . ILE A 1 92 ? -7.921 -7.826 3.683 1.00 98.25 92 ILE A CA 1
ATOM 717 C C . ILE A 1 92 ? -8.231 -7.183 5.034 1.00 98.25 92 ILE A C 1
ATOM 719 O O . ILE A 1 92 ? -9.396 -6.966 5.347 1.00 98.25 92 ILE A O 1
ATOM 723 N N . LYS A 1 93 ? -7.204 -6.810 5.805 1.00 96.81 93 LYS A N 1
ATOM 724 C CA . LYS A 1 93 ? -7.392 -6.143 7.099 1.00 96.81 93 LYS A CA 1
ATOM 725 C C . LYS A 1 93 ? -8.140 -4.809 6.971 1.00 96.81 93 LYS A C 1
ATOM 727 O O . LYS A 1 93 ? -8.919 -4.459 7.850 1.00 96.81 93 LYS A O 1
ATOM 732 N N . ALA A 1 94 ? -7.921 -4.068 5.886 1.00 98.25 94 ALA A N 1
ATOM 733 C CA . ALA A 1 94 ? -8.589 -2.791 5.640 1.00 98.25 94 ALA A CA 1
ATOM 734 C C . ALA A 1 94 ? -10.020 -2.911 5.090 1.00 98.25 94 ALA A C 1
ATOM 736 O O . ALA A 1 94 ? -10.728 -1.903 5.039 1.00 98.25 94 ALA A O 1
ATOM 737 N N . LEU A 1 95 ? -10.481 -4.112 4.715 1.00 98.12 95 LEU A N 1
ATOM 738 C CA . LEU A 1 95 ? -11.876 -4.326 4.308 1.00 98.12 95 LEU A CA 1
ATOM 739 C C . LEU A 1 95 ? -12.862 -4.015 5.440 1.00 98.12 95 LEU A C 1
ATOM 741 O O . LEU A 1 95 ? -13.970 -3.570 5.156 1.00 98.12 95 LEU A O 1
ATOM 745 N N . ASP A 1 96 ? -12.432 -4.156 6.695 1.00 96.56 96 ASP A N 1
ATOM 746 C CA . ASP A 1 96 ? -13.224 -3.839 7.887 1.00 96.56 96 ASP A CA 1
ATOM 747 C C . ASP A 1 96 ? -12.930 -2.432 8.449 1.00 96.56 96 ASP A C 1
ATOM 749 O O . ASP A 1 96 ? -13.287 -2.116 9.586 1.00 96.56 96 ASP A O 1
ATOM 753 N N . ASP A 1 97 ? -12.283 -1.541 7.681 1.00 98.50 97 ASP A N 1
ATOM 754 C CA . ASP A 1 97 ? -12.012 -0.178 8.152 1.00 98.50 97 ASP A CA 1
ATOM 755 C C . ASP A 1 97 ? -13.314 0.571 8.476 1.00 98.50 97 ASP A C 1
ATOM 757 O O . ASP A 1 97 ? -14.292 0.511 7.732 1.00 98.50 97 ASP A O 1
ATOM 761 N N . LYS A 1 98 ? -13.322 1.368 9.551 1.00 97.00 98 LYS A N 1
ATOM 762 C CA . LYS A 1 98 ? -14.476 2.191 9.960 1.00 97.00 98 LYS A CA 1
ATOM 763 C C . LYS A 1 98 ? -14.945 3.191 8.889 1.00 97.00 98 LYS A C 1
ATOM 765 O O . LYS A 1 98 ? -16.100 3.618 8.913 1.00 97.00 98 LYS A O 1
ATOM 770 N N . LYS A 1 99 ? -14.085 3.591 7.945 1.00 98.06 99 LYS A N 1
ATOM 771 C CA . LYS A 1 99 ? -14.383 4.567 6.885 1.00 98.06 99 LYS A CA 1
ATOM 772 C C . LYS A 1 99 ? -14.634 3.882 5.541 1.00 98.06 99 LYS A C 1
ATOM 774 O O . LYS A 1 99 ? -13.813 3.116 5.053 1.00 98.06 99 LYS A O 1
ATOM 779 N N . ARG A 1 100 ? -15.756 4.230 4.895 1.00 98.06 100 ARG A N 1
ATOM 780 C CA . ARG A 1 100 ? -16.169 3.666 3.595 1.00 98.06 100 ARG A CA 1
ATOM 781 C C . ARG A 1 100 ? -15.129 3.871 2.489 1.00 98.06 100 ARG A C 1
ATOM 783 O O . ARG A 1 100 ? -14.895 2.928 1.745 1.00 98.06 100 ARG A O 1
ATOM 790 N N . ALA A 1 101 ? -14.518 5.055 2.404 1.00 98.00 101 ALA A N 1
ATOM 791 C CA . ALA A 1 101 ? -13.496 5.360 1.397 1.00 98.00 101 ALA A CA 1
ATOM 792 C C . ALA A 1 101 ? -12.303 4.390 1.483 1.00 98.00 101 ALA A C 1
ATOM 794 O O . ALA A 1 101 ? -11.934 3.769 0.492 1.00 98.00 101 ALA A O 1
ATOM 795 N N . VAL A 1 102 ? -11.800 4.143 2.700 1.00 98.62 102 VAL A N 1
ATOM 796 C CA . VAL A 1 102 ? -10.717 3.176 2.940 1.00 98.62 102 VAL A CA 1
ATOM 797 C C . VAL A 1 102 ? -1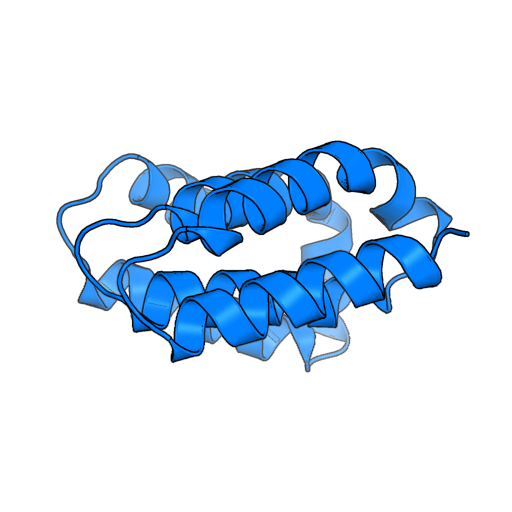1.139 1.761 2.529 1.00 98.62 102 VAL A C 1
ATOM 799 O O . VAL A 1 102 ? -10.384 1.078 1.845 1.00 98.62 102 VAL A O 1
ATOM 802 N N . ARG A 1 103 ? -12.367 1.333 2.865 1.00 98.69 103 ARG A N 1
ATOM 803 C CA . ARG A 1 103 ? -12.882 0.015 2.445 1.00 98.69 103 ARG A CA 1
ATOM 804 C C . ARG A 1 103 ? -12.965 -0.131 0.924 1.00 98.69 103 ARG A C 1
ATOM 806 O O . ARG A 1 103 ? -12.653 -1.194 0.398 1.00 98.69 103 ARG A O 1
ATOM 813 N N . GLN A 1 104 ? -13.385 0.915 0.210 1.00 98.56 104 GLN A N 1
ATOM 814 C CA . GLN A 1 104 ? -13.459 0.898 -1.256 1.00 98.56 104 GLN A CA 1
ATOM 815 C C . GLN A 1 104 ? -12.073 0.727 -1.882 1.00 98.56 104 GLN A C 1
ATOM 817 O O . GLN A 1 104 ? -11.901 -0.114 -2.766 1.00 98.56 104 GLN A O 1
ATOM 822 N N . GLU A 1 105 ? -11.075 1.453 -1.380 1.00 98.56 105 GLU A N 1
ATOM 823 C CA . GLU A 1 105 ? -9.707 1.307 -1.869 1.00 98.56 105 GLU A CA 1
ATOM 824 C C . GLU A 1 105 ? -9.101 -0.051 -1.480 1.00 98.56 105 GLU A C 1
ATOM 826 O O . GLU A 1 105 ? -8.364 -0.646 -2.261 1.00 98.56 105 GLU A O 1
ATOM 831 N N . ALA A 1 106 ? -9.470 -0.610 -0.324 1.00 98.75 106 ALA A N 1
ATOM 832 C CA . ALA A 1 106 ? -9.051 -1.950 0.082 1.00 98.75 106 ALA A CA 1
ATOM 833 C C . ALA A 1 106 ? -9.583 -3.033 -0.872 1.00 98.75 106 ALA A C 1
ATOM 835 O O . ALA A 1 106 ? -8.832 -3.926 -1.276 1.00 98.75 106 ALA A O 1
ATOM 836 N N . VAL A 1 107 ? -10.852 -2.926 -1.290 1.00 98.62 107 VAL A N 1
ATOM 837 C CA . VAL A 1 107 ? -11.444 -3.806 -2.313 1.00 98.62 107 VAL A CA 1
ATOM 838 C C . VAL A 1 107 ? -10.680 -3.687 -3.628 1.00 98.62 107 VAL A C 1
ATOM 840 O O . VAL A 1 107 ? -10.266 -4.708 -4.179 1.00 98.62 107 VAL A O 1
ATOM 843 N N . ARG A 1 108 ? -10.441 -2.457 -4.097 1.00 98.44 108 ARG A N 1
ATOM 844 C CA . ARG A 1 108 ? -9.696 -2.193 -5.333 1.00 98.44 108 ARG A CA 1
ATOM 845 C C . ARG A 1 108 ? -8.284 -2.773 -5.270 1.00 98.44 108 ARG A C 1
ATOM 847 O O . ARG A 1 108 ? -7.904 -3.538 -6.149 1.00 98.44 108 ARG A O 1
ATOM 854 N N . CYS A 1 109 ? -7.539 -2.483 -4.205 1.00 98.38 109 CYS A N 1
ATOM 855 C CA . CYS A 1 109 ? -6.199 -3.014 -3.971 1.00 98.38 109 CYS A CA 1
ATOM 856 C C . CYS A 1 109 ? -6.184 -4.542 -4.016 1.00 98.38 109 CYS A C 1
ATOM 858 O O . CYS A 1 109 ? -5.382 -5.132 -4.738 1.00 98.38 109 CYS A O 1
ATOM 860 N N . ARG A 1 110 ? -7.095 -5.199 -3.289 1.00 98.06 110 ARG A N 1
ATOM 861 C CA . ARG A 1 110 ? -7.187 -6.661 -3.276 1.00 98.06 110 ARG A CA 1
ATOM 862 C C . ARG A 1 110 ? -7.472 -7.225 -4.668 1.00 98.06 110 ARG A C 1
ATOM 864 O O . ARG A 1 110 ? -6.808 -8.177 -5.058 1.00 98.06 110 ARG A O 1
ATOM 871 N N . GLN A 1 111 ? -8.430 -6.658 -5.400 1.00 97.31 111 GLN A N 1
ATOM 872 C CA . GLN A 1 111 ? -8.787 -7.115 -6.747 1.00 97.31 111 GLN A CA 1
ATOM 873 C C . GLN A 1 111 ? -7.615 -6.966 -7.715 1.00 97.31 111 GLN A C 1
ATOM 875 O O . GLN A 1 111 ? -7.224 -7.950 -8.337 1.00 97.31 111 GLN A O 1
ATOM 880 N N . THR A 1 112 ? -6.995 -5.785 -7.768 1.00 97.00 112 THR A N 1
ATOM 881 C CA . THR A 1 112 ? -5.845 -5.522 -8.638 1.00 97.00 112 THR A CA 1
ATOM 882 C C . THR A 1 112 ? -4.697 -6.492 -8.352 1.00 97.00 112 THR A C 1
ATOM 884 O O . THR A 1 112 ? -4.179 -7.127 -9.261 1.00 97.00 112 THR A O 1
ATOM 887 N N . TRP A 1 113 ? -4.327 -6.698 -7.085 1.00 95.81 113 TRP A N 1
ATOM 888 C CA . TRP A 1 113 ? -3.252 -7.633 -6.721 1.00 95.81 113 TRP A CA 1
ATOM 889 C C . TRP A 1 113 ? -3.636 -9.114 -6.847 1.00 95.81 113 TRP A C 1
ATOM 891 O O . TRP A 1 113 ? -2.772 -9.994 -6.802 1.00 95.81 113 TRP A O 1
ATOM 901 N N . GLN A 1 114 ? -4.920 -9.430 -6.996 1.00 93.25 114 GLN A N 1
ATOM 902 C CA . GLN A 1 114 ? -5.354 -10.774 -7.357 1.00 93.25 114 GLN A CA 1
ATOM 903 C C . GLN A 1 114 ? -5.245 -11.003 -8.862 1.00 93.25 114 GLN A C 1
ATOM 905 O O . GLN A 1 114 ? -4.733 -12.051 -9.239 1.00 93.25 114 GLN A O 1
ATOM 910 N N . SER A 1 115 ? -5.660 -10.038 -9.689 1.00 87.50 115 SER A N 1
ATOM 911 C CA . SER A 1 115 ? -5.682 -10.157 -11.151 1.00 87.50 115 SER A CA 1
ATOM 912 C C . SER A 1 115 ? -4.332 -9.915 -11.824 1.00 87.50 115 SER A C 1
ATOM 914 O O . SER A 1 115 ? -4.036 -10.564 -12.817 1.00 87.50 115 SER A O 1
ATOM 916 N N . SER A 1 116 ? -3.498 -9.008 -11.304 1.00 78.25 116 SER A N 1
ATOM 917 C CA . SER A 1 116 ? -2.204 -8.656 -11.922 1.00 78.25 116 SER A CA 1
ATOM 918 C C . SER A 1 116 ? -1.156 -9.774 -11.846 1.00 78.25 116 SER A C 1
ATOM 920 O O . SER A 1 116 ? -0.098 -9.673 -12.460 1.00 78.25 116 SER A O 1
ATOM 922 N N . PHE A 1 117 ? -1.431 -10.824 -11.071 1.00 67.19 117 PHE A N 1
ATOM 923 C CA . PHE A 1 117 ? -0.522 -11.945 -10.814 1.00 67.19 117 PHE A CA 1
ATOM 924 C C . PHE A 1 117 ? -1.259 -13.294 -10.861 1.00 67.19 117 PHE A C 1
ATOM 926 O O . PHE A 1 117 ? -0.859 -14.228 -10.161 1.00 67.19 117 PHE A O 1
ATOM 933 N N . ALA A 1 118 ? -2.390 -13.337 -11.574 1.00 57.28 118 ALA A N 1
ATOM 934 C CA . ALA A 1 118 ? -3.164 -14.551 -11.823 1.00 57.28 118 ALA A CA 1
ATOM 935 C C . ALA A 1 118 ? -2.545 -15.381 -12.953 1.00 57.28 118 ALA A C 1
ATOM 937 O O . ALA A 1 118 ? -1.947 -14.771 -13.869 1.00 57.28 118 ALA A O 1
#

Sequence (118 aa):
MVDILAKLSVDNQDKDLVYSLLLVLSGMLMDEKGKECIVENIRIIISVLAQLVSYPHMMVVRETALQCFVAMSSFPHSKVYRMRPQVLQAAIKALDDKKRAVRQEAVRCRQTWQSSFA